Protein AF-A0A962LW90-F1 (afdb_monomer)

Solvent-accessible surface area (backbone atoms only — not comparable to full-atom values): 9604 Å² total; per-residue (Å²): 132,86,53,78,92,72,41,68,60,84,46,73,65,42,52,50,52,52,46,30,53,52,44,46,38,51,54,35,49,51,42,51,48,52,40,44,52,47,21,50,48,51,68,53,49,57,58,54,77,74,41,85,80,47,76,73,51,47,56,55,48,50,55,56,70,65,57,84,75,74,54,66,70,54,16,55,60,61,63,63,63,58,69,90,59,41,50,49,50,50,47,14,49,50,27,31,47,39,55,72,64,52,71,64,62,87,55,78,42,53,35,85,87,69,56,58,65,69,61,49,54,50,53,52,49,54,33,47,53,34,32,48,53,23,37,54,52,53,49,39,53,46,23,57,74,72,74,43,85,55,81,59,75,87,51,50,64,62,50,50,53,50,52,52,45,68,30,70,59,130

Structure (mmCIF, N/CA/C/O backbone):
data_AF-A0A962LW90-F1
#
_entry.id   AF-A0A962LW90-F1
#
loop_
_atom_site.group_PDB
_atom_site.id
_atom_site.type_symbol
_atom_site.label_atom_id
_atom_site.label_alt_id
_atom_site.label_comp_id
_atom_site.label_asym_id
_atom_site.label_entity_id
_atom_site.label_seq_id
_atom_site.pdbx_PDB_ins_code
_atom_site.Cartn_x
_atom_site.Cartn_y
_atom_site.Cartn_z
_atom_site.occupancy
_atom_site.B_iso_or_equiv
_atom_site.auth_seq_id
_atom_site.auth_comp_id
_atom_site.auth_asym_id
_atom_site.auth_atom_id
_atom_site.pdbx_PDB_model_num
ATOM 1 N N . MET A 1 1 ? 32.995 -4.424 -20.844 1.00 47.19 1 MET A N 1
ATOM 2 C CA . MET A 1 1 ? 32.405 -4.863 -19.567 1.00 47.19 1 MET A CA 1
ATOM 3 C C . MET A 1 1 ? 32.377 -3.629 -18.693 1.00 47.19 1 MET A C 1
ATOM 5 O O . MET A 1 1 ? 33.369 -3.332 -18.043 1.00 47.19 1 MET A O 1
ATOM 9 N N . THR A 1 2 ? 31.326 -2.828 -18.834 1.00 50.66 2 THR A N 1
ATOM 10 C CA . THR A 1 2 ? 31.117 -1.640 -18.006 1.00 50.66 2 THR A CA 1
ATOM 11 C C . THR A 1 2 ? 30.951 -2.144 -16.581 1.00 50.66 2 THR A C 1
ATOM 13 O O . THR A 1 2 ? 30.129 -3.019 -16.315 1.00 50.66 2 THR A O 1
ATOM 16 N N . ILE A 1 3 ? 31.849 -1.719 -15.703 1.00 59.66 3 ILE A N 1
ATOM 17 C CA . ILE A 1 3 ? 31.826 -2.105 -14.298 1.00 59.66 3 ILE A CA 1
ATOM 18 C C . ILE A 1 3 ? 30.552 -1.481 -13.718 1.00 59.66 3 ILE A C 1
ATOM 20 O O . ILE A 1 3 ? 30.291 -0.315 -13.987 1.00 59.66 3 ILE A O 1
ATOM 24 N N . PHE A 1 4 ? 29.781 -2.226 -12.920 1.00 64.50 4 PHE A N 1
ATOM 25 C CA . PHE A 1 4 ? 28.575 -1.748 -12.213 1.00 64.50 4 PHE A CA 1
ATOM 26 C C . PHE A 1 4 ? 28.735 -0.351 -11.564 1.00 64.50 4 PHE A C 1
ATOM 28 O O . PHE A 1 4 ? 27.784 0.405 -11.439 1.00 64.50 4 PHE A O 1
ATOM 35 N N . ILE A 1 5 ? 29.967 0.014 -11.202 1.00 71.31 5 ILE A N 1
ATOM 36 C CA . ILE A 1 5 ? 30.369 1.298 -10.614 1.00 71.31 5 ILE A CA 1
ATOM 37 C C . ILE A 1 5 ? 30.147 2.504 -11.553 1.00 71.31 5 ILE A C 1
ATOM 39 O O . ILE A 1 5 ? 30.012 3.623 -11.070 1.00 71.31 5 ILE A O 1
ATOM 43 N N . GLU A 1 6 ? 30.117 2.307 -12.870 1.00 76.81 6 GLU A N 1
ATOM 44 C CA . GLU A 1 6 ? 29.962 3.385 -13.861 1.00 76.81 6 GLU A CA 1
ATOM 45 C C . GLU A 1 6 ? 28.564 3.408 -14.505 1.00 76.81 6 GLU A C 1
ATOM 47 O O . GLU A 1 6 ? 28.226 4.359 -15.206 1.00 76.81 6 GLU A O 1
ATOM 52 N N . ASP A 1 7 ? 27.738 2.388 -14.252 1.00 78.00 7 ASP A N 1
ATOM 53 C CA . ASP A 1 7 ? 26.383 2.255 -14.800 1.00 78.00 7 ASP A CA 1
ATOM 54 C C . ASP A 1 7 ? 25.375 3.038 -13.944 1.00 78.00 7 ASP A C 1
ATOM 56 O O . ASP A 1 7 ? 24.590 2.468 -13.196 1.00 78.00 7 ASP A O 1
ATOM 60 N N . PHE A 1 8 ? 25.442 4.368 -14.022 1.00 82.56 8 PHE A N 1
ATOM 61 C CA . PHE A 1 8 ? 24.511 5.304 -13.372 1.00 82.56 8 PHE A CA 1
ATOM 62 C C . PHE A 1 8 ? 23.934 6.316 -14.370 1.00 82.56 8 PHE A C 1
ATOM 64 O O . PHE A 1 8 ? 23.577 7.439 -14.003 1.00 82.56 8 PHE A O 1
ATOM 71 N N . GLU A 1 9 ? 23.892 5.948 -15.651 1.00 85.81 9 GLU A N 1
ATOM 72 C CA . GLU A 1 9 ? 23.288 6.791 -16.673 1.00 85.81 9 GLU A CA 1
ATOM 73 C C . GLU A 1 9 ? 21.796 6.973 -16.385 1.00 85.81 9 GLU A C 1
ATOM 75 O O . GLU A 1 9 ? 21.068 6.016 -16.120 1.00 85.81 9 GLU A O 1
ATOM 80 N N . ARG A 1 10 ? 21.361 8.231 -16.424 1.00 89.56 10 ARG A N 1
ATOM 81 C CA . ARG A 1 10 ? 19.978 8.634 -16.207 1.00 89.56 10 ARG A CA 1
ATOM 82 C C . ARG A 1 10 ? 19.362 8.993 -17.553 1.00 89.56 10 ARG A C 1
ATOM 84 O O . ARG A 1 10 ? 19.813 9.934 -18.203 1.00 89.56 10 ARG A O 1
ATOM 91 N N . THR A 1 11 ? 18.330 8.257 -17.939 1.00 91.00 11 THR A N 1
ATOM 92 C CA . THR A 1 11 ? 17.532 8.469 -19.153 1.00 91.00 11 THR A CA 1
ATOM 93 C C . THR A 1 11 ? 16.110 8.902 -18.792 1.00 91.00 11 THR A C 1
ATOM 95 O O . THR A 1 11 ? 15.662 8.689 -17.662 1.00 91.00 11 THR A O 1
ATOM 98 N N . GLU A 1 12 ? 15.382 9.497 -19.741 1.00 91.88 12 GLU A N 1
ATOM 99 C CA . GLU A 1 12 ? 13.968 9.862 -19.540 1.00 91.88 12 GLU A CA 1
ATOM 100 C C . GLU A 1 12 ? 13.132 8.640 -19.138 1.00 91.88 12 GLU A C 1
ATOM 102 O O . GLU A 1 12 ? 12.374 8.698 -18.174 1.00 91.88 12 GLU A O 1
ATOM 107 N N . ASN A 1 13 ? 13.353 7.502 -19.797 1.00 90.88 13 ASN A N 1
ATOM 108 C CA . ASN A 1 13 ? 12.671 6.258 -19.464 1.00 90.88 13 ASN A CA 1
ATOM 109 C C . ASN A 1 13 ? 13.018 5.762 -18.050 1.00 90.88 13 ASN A C 1
ATOM 111 O O . ASN A 1 13 ? 12.129 5.391 -17.285 1.00 90.88 13 ASN A O 1
ATOM 115 N N . SER A 1 14 ? 14.293 5.826 -17.647 1.00 90.38 14 SER A N 1
ATOM 116 C CA . SER A 1 14 ? 14.679 5.458 -16.280 1.00 90.38 14 SER A CA 1
ATOM 117 C C . SER A 1 14 ? 13.996 6.326 -15.219 1.00 90.38 14 SER A C 1
ATOM 119 O O . SER A 1 14 ? 13.517 5.807 -14.210 1.00 90.38 14 SER A O 1
ATOM 121 N N . ASP A 1 15 ? 13.870 7.631 -15.470 1.00 92.12 15 ASP A N 1
ATOM 122 C CA . ASP A 1 15 ? 13.170 8.553 -14.576 1.00 92.12 15 ASP A CA 1
ATOM 123 C C . ASP A 1 15 ? 11.679 8.244 -14.479 1.00 92.12 15 ASP A C 1
ATOM 125 O O . ASP A 1 15 ? 11.096 8.330 -13.396 1.00 92.12 15 ASP A O 1
ATOM 129 N N . GLU A 1 16 ? 11.058 7.870 -15.595 1.00 92.56 16 GLU A N 1
ATOM 130 C CA . GLU A 1 16 ? 9.658 7.465 -15.637 1.00 92.56 16 GLU A CA 1
ATOM 131 C C . GLU A 1 16 ? 9.423 6.194 -14.815 1.00 92.56 16 GLU A C 1
ATOM 133 O O . GLU A 1 16 ? 8.541 6.184 -13.951 1.00 92.56 16 GLU A O 1
ATOM 138 N N . ILE A 1 17 ? 10.244 5.157 -15.011 1.00 93.25 17 ILE A N 1
ATOM 139 C CA . ILE A 1 17 ? 10.158 3.893 -14.267 1.00 93.25 17 ILE A CA 1
ATOM 140 C C . ILE A 1 17 ? 10.358 4.125 -12.768 1.00 93.25 17 ILE A C 1
ATOM 142 O O . ILE A 1 17 ? 9.516 3.721 -11.960 1.00 93.25 17 ILE A O 1
ATOM 146 N N . PHE A 1 18 ? 11.411 4.840 -12.367 1.00 92.75 18 PHE A N 1
ATOM 147 C CA . PHE A 1 18 ? 11.621 5.159 -10.953 1.00 92.75 18 PHE A CA 1
ATOM 148 C C . PHE A 1 18 ? 10.526 6.077 -10.393 1.00 92.75 18 PHE A C 1
ATOM 150 O O . PHE A 1 18 ? 10.155 5.954 -9.223 1.00 92.75 18 PHE A O 1
ATOM 157 N N . GLY A 1 19 ? 9.947 6.951 -11.220 1.00 94.94 19 GLY A N 1
ATOM 158 C CA . GLY A 1 19 ? 8.777 7.754 -10.877 1.00 94.94 19 GLY A CA 1
ATOM 159 C C . GLY A 1 19 ? 7.546 6.899 -10.569 1.00 94.94 19 GLY A C 1
ATOM 160 O O . GLY A 1 19 ? 6.875 7.139 -9.562 1.00 94.94 19 GLY A O 1
ATOM 161 N N . ILE A 1 20 ? 7.276 5.876 -11.383 1.00 96.38 20 ILE A N 1
ATOM 162 C CA . ILE A 1 20 ? 6.198 4.901 -11.163 1.00 96.38 20 ILE A CA 1
ATOM 163 C C . ILE A 1 20 ? 6.427 4.141 -9.852 1.00 96.38 20 ILE A C 1
ATOM 165 O O . ILE A 1 20 ? 5.522 4.092 -9.017 1.00 96.38 20 ILE A O 1
ATOM 169 N N . ILE A 1 21 ? 7.642 3.628 -9.619 1.00 95.81 21 ILE A N 1
ATOM 170 C CA . ILE A 1 21 ? 8.016 2.946 -8.364 1.00 95.81 21 ILE A CA 1
ATOM 171 C C . ILE A 1 21 ? 7.780 3.869 -7.164 1.00 95.81 21 ILE A C 1
ATOM 173 O O . ILE A 1 21 ? 7.148 3.476 -6.183 1.00 95.81 21 ILE A O 1
ATOM 177 N N . GLY A 1 22 ? 8.237 5.120 -7.251 1.00 96.62 22 GLY A N 1
ATOM 178 C CA . GLY A 1 22 ? 8.061 6.115 -6.196 1.00 96.62 22 GLY A CA 1
ATOM 179 C C . GLY A 1 22 ? 6.589 6.391 -5.887 1.00 96.62 22 GLY A C 1
ATOM 180 O O . GLY A 1 22 ? 6.191 6.399 -4.720 1.00 96.62 22 GLY A O 1
ATOM 181 N N . ARG A 1 23 ? 5.749 6.567 -6.914 1.00 97.69 23 ARG A N 1
ATOM 182 C CA . ARG A 1 23 ? 4.303 6.774 -6.735 1.00 97.69 23 ARG A CA 1
ATOM 183 C C . ARG A 1 23 ? 3.609 5.530 -6.174 1.00 97.69 23 ARG A C 1
ATOM 185 O O . ARG A 1 23 ? 2.790 5.667 -5.266 1.00 97.69 23 ARG A O 1
ATOM 192 N N . ALA A 1 24 ? 3.971 4.331 -6.629 1.00 98.00 24 ALA A N 1
ATOM 193 C CA . ALA A 1 24 ? 3.473 3.078 -6.059 1.00 98.00 24 ALA A CA 1
ATOM 194 C C . ALA A 1 24 ? 3.839 2.959 -4.569 1.00 98.00 24 ALA A C 1
ATOM 196 O O . ALA A 1 24 ? 2.985 2.631 -3.739 1.00 98.00 24 ALA A O 1
ATOM 197 N N . LEU A 1 25 ? 5.074 3.317 -4.201 1.00 97.81 25 LEU A N 1
ATOM 198 C CA . LEU A 1 25 ? 5.544 3.314 -2.816 1.00 97.81 25 LEU A CA 1
ATOM 199 C C . LEU A 1 25 ? 4.763 4.295 -1.927 1.00 97.81 25 LEU A C 1
ATOM 201 O O . LEU A 1 25 ? 4.498 3.993 -0.760 1.00 97.81 25 LEU A O 1
ATOM 205 N N . VAL A 1 26 ? 4.342 5.445 -2.464 1.00 97.44 26 VAL A N 1
ATOM 206 C CA . VAL A 1 26 ? 3.466 6.391 -1.749 1.00 97.44 26 VAL A CA 1
ATOM 207 C C . VAL A 1 26 ? 2.125 5.741 -1.400 1.00 97.44 26 VAL A C 1
ATOM 209 O O . VAL A 1 26 ? 1.695 5.827 -0.248 1.00 97.44 26 VAL A O 1
ATOM 212 N N . ILE A 1 27 ? 1.487 5.051 -2.351 1.00 97.75 27 ILE A N 1
ATOM 213 C CA . ILE A 1 27 ? 0.218 4.339 -2.119 1.00 97.75 27 ILE A CA 1
ATOM 214 C C . ILE A 1 27 ? 0.401 3.220 -1.085 1.00 97.75 27 ILE A C 1
ATOM 216 O O . ILE A 1 27 ? -0.337 3.146 -0.101 1.00 97.75 27 ILE A O 1
ATOM 220 N N . ALA A 1 28 ? 1.446 2.409 -1.246 1.00 97.75 28 ALA A N 1
ATOM 221 C CA . ALA A 1 28 ? 1.820 1.348 -0.313 1.00 97.75 28 ALA A CA 1
ATOM 222 C C . ALA A 1 28 ? 2.026 1.868 1.126 1.00 97.75 28 ALA A C 1
ATOM 224 O O . ALA A 1 28 ? 1.559 1.264 2.097 1.00 97.75 28 ALA A O 1
ATOM 225 N N . THR A 1 29 ? 2.688 3.017 1.271 1.00 96.06 29 THR A N 1
ATOM 226 C CA . THR A 1 29 ? 2.947 3.653 2.571 1.00 96.06 29 THR A CA 1
ATOM 227 C C . THR A 1 29 ? 1.678 4.239 3.186 1.00 96.06 29 THR A C 1
ATOM 229 O O . THR A 1 29 ? 1.474 4.137 4.398 1.00 96.06 29 THR A O 1
ATOM 232 N N . ARG A 1 30 ? 0.794 4.824 2.369 1.00 95.69 30 ARG A N 1
ATOM 233 C CA . ARG A 1 30 ? -0.497 5.353 2.828 1.00 95.69 30 ARG A CA 1
ATOM 234 C C . ARG A 1 30 ? -1.376 4.237 3.397 1.00 95.69 30 ARG A C 1
ATOM 236 O O . ARG A 1 30 ? -1.873 4.378 4.516 1.00 95.69 30 ARG A O 1
ATOM 243 N N . PHE A 1 31 ? -1.473 3.107 2.697 1.00 97.31 31 PHE A N 1
ATOM 244 C CA . PHE A 1 31 ? -2.140 1.901 3.192 1.00 97.31 31 PHE A CA 1
ATOM 245 C C . PHE A 1 31 ? -1.571 1.420 4.539 1.00 97.31 31 PHE A C 1
ATOM 247 O O . PHE A 1 31 ? -2.323 1.208 5.496 1.00 97.31 31 PHE A O 1
ATOM 254 N N . ASP A 1 32 ? -0.241 1.291 4.638 1.00 95.88 32 ASP A N 1
ATOM 255 C CA . ASP A 1 32 ? 0.444 0.862 5.865 1.00 95.88 32 ASP A CA 1
ATOM 256 C C . ASP A 1 32 ? 0.142 1.803 7.044 1.00 95.88 32 ASP A C 1
ATOM 258 O O . ASP A 1 32 ? -0.150 1.348 8.154 1.00 95.88 32 ASP A O 1
ATOM 262 N N . SER A 1 33 ? 0.150 3.115 6.793 1.00 94.31 33 SER A N 1
ATOM 263 C CA . SER A 1 33 ? -0.176 4.130 7.795 1.00 94.31 33 SER A CA 1
ATOM 264 C C . SER A 1 33 ? -1.615 4.004 8.289 1.00 94.31 33 SER A C 1
ATOM 266 O O . SER A 1 33 ? -1.831 3.986 9.497 1.00 94.31 33 SER A O 1
ATOM 268 N N . MET A 1 34 ? -2.596 3.873 7.390 1.00 95.25 34 MET A N 1
ATOM 269 C CA . MET A 1 34 ? -4.009 3.744 7.773 1.00 95.25 34 MET A CA 1
ATOM 270 C C . MET A 1 34 ? -4.257 2.506 8.642 1.00 95.25 34 MET A C 1
ATOM 272 O O . MET A 1 34 ? -4.934 2.598 9.668 1.00 95.25 34 MET A O 1
ATOM 276 N N . CYS A 1 35 ? -3.652 1.366 8.291 1.00 95.06 35 CYS A N 1
ATOM 277 C CA . CYS A 1 35 ? -3.764 0.141 9.084 1.00 95.06 35 CYS A CA 1
ATOM 278 C C . CYS A 1 35 ? -3.186 0.312 10.495 1.00 95.06 35 CYS A C 1
ATOM 280 O O . CYS A 1 35 ? -3.793 -0.123 11.475 1.00 95.06 35 CYS A O 1
ATOM 282 N N . LYS A 1 36 ? -2.019 0.957 10.613 1.00 92.81 36 LYS A N 1
ATOM 283 C CA . LYS A 1 36 ? -1.386 1.241 11.909 1.00 92.81 36 LYS A CA 1
ATOM 284 C C . LYS A 1 36 ? -2.228 2.195 12.748 1.00 92.81 36 LYS A C 1
ATOM 286 O O . LYS A 1 36 ? -2.449 1.916 13.923 1.00 92.81 36 LYS A O 1
ATOM 291 N N . THR A 1 37 ? -2.733 3.272 12.148 1.00 90.75 37 THR A N 1
ATOM 292 C CA . THR A 1 37 ? -3.586 4.249 12.831 1.00 90.75 37 THR A CA 1
ATOM 293 C C . THR A 1 37 ? -4.853 3.597 13.372 1.00 90.75 37 THR A C 1
ATOM 295 O O . THR A 1 37 ? -5.144 3.752 14.556 1.00 90.75 37 THR A O 1
ATOM 298 N N . LEU A 1 38 ? -5.575 2.818 12.558 1.00 91.94 38 LEU A N 1
ATOM 299 C CA . LEU A 1 38 ? -6.786 2.145 13.029 1.00 91.94 38 LEU A CA 1
ATOM 300 C C . LEU A 1 38 ? -6.472 1.107 14.112 1.00 91.94 38 LEU A C 1
ATOM 302 O O . LEU A 1 38 ? -7.150 1.072 15.134 1.00 91.94 38 LEU A O 1
ATOM 306 N N . SER A 1 39 ? -5.420 0.300 13.933 1.00 91.12 39 SER A N 1
ATOM 307 C CA . SER A 1 39 ? -4.993 -0.664 14.955 1.00 91.12 39 SER A CA 1
ATOM 308 C C . SER A 1 39 ? -4.706 0.015 16.293 1.00 91.12 39 SER A C 1
ATOM 310 O O . SER A 1 39 ? -5.136 -0.485 17.328 1.00 91.12 39 SER A O 1
ATOM 312 N N . GLN A 1 40 ? -3.973 1.130 16.287 1.00 87.12 40 GLN A N 1
ATOM 313 C CA . GLN A 1 40 ? -3.678 1.891 17.502 1.00 87.12 40 GLN A CA 1
ATOM 314 C C . GLN A 1 40 ? -4.959 2.452 18.121 1.00 87.12 40 GLN A C 1
ATOM 316 O O . GLN A 1 40 ? -5.153 2.371 19.331 1.00 87.12 40 GLN A O 1
ATOM 321 N N . ALA A 1 41 ? -5.865 2.978 17.297 1.00 85.69 41 ALA A N 1
ATOM 322 C CA . ALA A 1 41 ? -7.132 3.513 17.767 1.00 85.69 41 ALA A CA 1
ATOM 323 C C . ALA A 1 41 ? -8.000 2.429 18.433 1.00 85.69 41 ALA A C 1
ATOM 325 O O . ALA A 1 41 ? -8.539 2.662 19.514 1.00 85.69 41 ALA A O 1
ATOM 326 N N . VAL A 1 42 ? -8.079 1.228 17.849 1.00 85.12 42 VAL A N 1
ATOM 327 C CA . VAL A 1 42 ? -8.777 0.068 18.433 1.00 85.12 42 VAL A CA 1
ATOM 328 C C . VAL A 1 42 ? -8.157 -0.331 19.775 1.00 85.12 42 VAL A C 1
ATOM 330 O O . VAL A 1 42 ? -8.883 -0.500 20.758 1.00 85.12 42 VAL A O 1
ATOM 333 N N . GLU A 1 43 ? -6.825 -0.417 19.850 1.00 80.69 43 GLU A N 1
ATOM 334 C CA . GLU A 1 43 ? -6.104 -0.744 21.088 1.00 80.69 43 GLU A CA 1
ATOM 335 C C . GLU A 1 43 ? -6.331 0.287 22.208 1.00 80.69 43 GLU A C 1
ATOM 337 O O . GLU A 1 43 ? -6.351 -0.084 23.383 1.00 80.69 43 GLU A O 1
ATOM 342 N N . LEU A 1 44 ? -6.519 1.567 21.866 1.00 76.81 44 LEU A N 1
ATOM 343 C CA . LEU A 1 44 ? -6.720 2.658 22.826 1.00 76.81 44 LEU A CA 1
ATOM 344 C C . LEU A 1 44 ? -8.191 2.856 23.226 1.00 76.81 44 LEU A C 1
ATOM 346 O O . LEU A 1 44 ? -8.485 3.099 24.398 1.00 76.81 44 LEU A O 1
ATOM 350 N N . LYS A 1 45 ? -9.136 2.756 22.283 1.00 70.06 45 LYS A N 1
ATOM 351 C CA . LYS A 1 45 ? -10.560 3.063 22.519 1.00 70.06 45 LYS A CA 1
ATOM 352 C C . LYS A 1 45 ? -11.275 1.949 23.284 1.00 70.06 45 LYS A C 1
ATOM 354 O O . LYS A 1 45 ? -12.109 2.247 24.136 1.00 70.06 45 LYS A O 1
ATOM 359 N N . MET A 1 46 ? -10.915 0.683 23.054 1.00 62.25 46 MET A N 1
ATOM 360 C CA . MET A 1 46 ? -11.563 -0.456 23.720 1.00 62.25 46 MET A CA 1
ATOM 361 C C . MET A 1 46 ? -11.358 -0.469 25.249 1.00 62.25 46 MET A C 1
ATOM 363 O O . MET A 1 46 ? -12.344 -0.605 25.970 1.00 62.25 46 MET A O 1
ATOM 367 N N . PRO A 1 47 ? -10.141 -0.266 25.795 1.00 60.34 47 PRO A N 1
ATOM 368 C CA . PRO A 1 47 ? -9.945 -0.191 27.246 1.00 60.34 47 PRO A CA 1
ATOM 369 C C .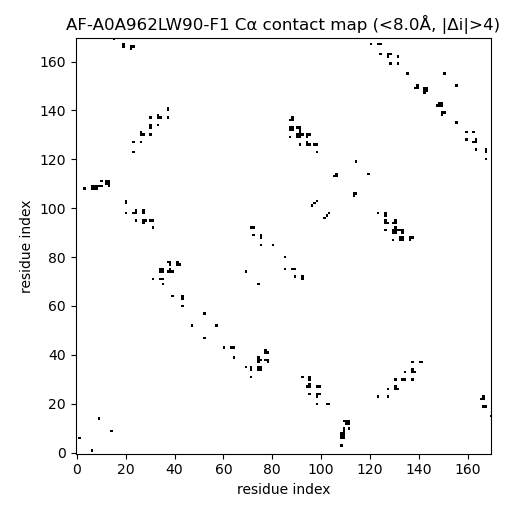 PRO A 1 47 ? -10.579 1.055 27.879 1.00 60.34 47 PRO A C 1
ATOM 371 O O . PRO A 1 47 ? -11.125 0.971 28.976 1.00 60.34 47 PRO A O 1
ATOM 374 N N . THR A 1 48 ? -10.535 2.187 27.170 1.00 58.16 48 THR A N 1
ATOM 375 C CA . THR A 1 48 ? -10.990 3.499 27.657 1.00 58.16 48 THR A CA 1
ATOM 376 C C . THR A 1 48 ? -12.514 3.599 27.770 1.00 58.16 48 THR A C 1
ATOM 378 O O . THR A 1 48 ? -13.027 4.215 28.698 1.00 58.16 48 THR A O 1
ATOM 381 N N . LEU A 1 49 ? -13.261 2.960 26.861 1.00 57.38 49 LEU A N 1
ATOM 382 C CA . LEU A 1 49 ? -14.726 2.882 26.949 1.00 57.38 49 LEU A CA 1
ATOM 383 C C . LEU A 1 49 ? -15.212 1.952 28.073 1.00 57.38 49 LEU A C 1
ATOM 385 O O . LEU A 1 49 ? -16.322 2.120 28.570 1.00 57.38 49 LEU A O 1
ATOM 389 N N . LEU A 1 50 ? -14.401 0.963 28.465 1.00 55.50 50 LEU A N 1
ATOM 390 C CA . LEU A 1 50 ? -14.792 -0.083 29.418 1.00 55.50 50 LEU A CA 1
ATOM 391 C C . LEU A 1 50 ? -14.432 0.233 30.875 1.00 55.50 50 LEU A C 1
ATOM 393 O O . LEU A 1 50 ? -14.991 -0.381 31.785 1.00 55.50 50 LEU A O 1
ATOM 397 N N . ARG A 1 51 ? -13.499 1.155 31.124 1.00 55.50 51 ARG A N 1
ATOM 398 C CA . ARG A 1 51 ? -13.061 1.541 32.471 1.00 55.50 51 ARG A CA 1
ATOM 399 C C . ARG A 1 51 ? -12.872 3.052 32.502 1.00 55.50 51 ARG A C 1
ATOM 401 O O . ARG A 1 51 ? -12.064 3.572 31.744 1.00 55.50 51 ARG A O 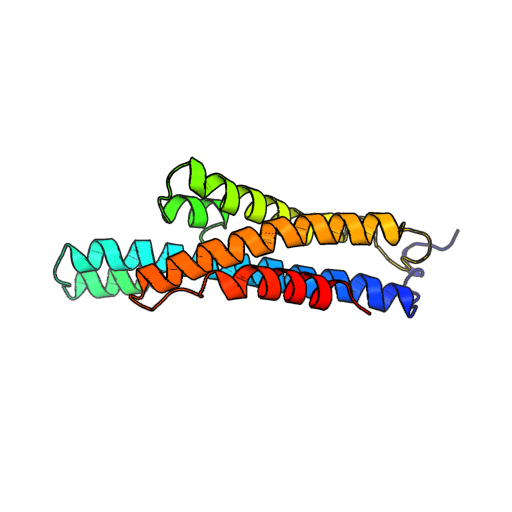1
ATOM 408 N N . GLY A 1 52 ? -13.623 3.754 33.354 1.00 56.62 52 GLY A N 1
ATOM 409 C CA . GLY A 1 52 ? -13.379 5.177 33.603 1.00 56.62 52 GLY A CA 1
ATOM 410 C C . GLY A 1 52 ? -11.896 5.412 33.911 1.00 56.62 52 GLY A C 1
ATOM 411 O O . GLY A 1 52 ? -11.295 4.623 34.636 1.00 56.62 52 GLY A O 1
ATOM 412 N N . ILE A 1 53 ? -11.308 6.441 33.305 1.00 63.19 53 ILE A N 1
ATOM 413 C CA . ILE A 1 53 ? -9.856 6.658 33.304 1.00 63.19 53 ILE A CA 1
ATOM 414 C C . ILE A 1 53 ? -9.426 7.209 34.670 1.00 63.19 53 ILE A C 1
ATOM 416 O O . ILE A 1 53 ? -9.849 8.302 35.045 1.00 63.19 53 ILE A O 1
ATOM 420 N N . SER A 1 54 ? -8.592 6.474 35.409 1.00 66.75 54 SER A N 1
ATOM 421 C CA . SER A 1 54 ? -7.815 7.027 36.529 1.00 66.75 54 SER A CA 1
ATOM 422 C C . SER A 1 54 ? -6.526 7.699 36.032 1.00 66.75 54 SER A C 1
ATOM 424 O O . SER A 1 54 ? -6.075 7.419 34.923 1.00 66.75 54 SER A O 1
ATOM 426 N N . ASP A 1 55 ? -5.872 8.527 36.853 1.00 62.56 55 ASP A N 1
ATOM 427 C CA . ASP A 1 55 ? -4.591 9.158 36.479 1.00 62.56 55 ASP A CA 1
ATOM 428 C C . ASP A 1 55 ? -3.506 8.119 36.117 1.00 62.56 55 ASP A C 1
ATOM 430 O O . ASP A 1 55 ? -2.760 8.299 35.159 1.00 62.56 55 ASP A O 1
ATOM 434 N N . SER A 1 56 ? -3.468 6.966 36.799 1.00 69.81 56 SER A N 1
ATOM 435 C CA . SER A 1 56 ? -2.564 5.861 36.433 1.00 69.81 56 SER A CA 1
ATOM 436 C C . SER A 1 56 ? -2.939 5.168 35.117 1.00 69.81 56 SER A C 1
ATOM 438 O O . SER A 1 56 ? -2.067 4.650 34.418 1.00 69.81 56 SER A O 1
ATOM 440 N N . ASP A 1 57 ? -4.227 5.160 34.757 1.00 69.94 57 ASP A N 1
ATOM 441 C CA . ASP A 1 57 ? -4.668 4.663 33.450 1.00 69.94 57 ASP A CA 1
ATOM 442 C C . ASP A 1 57 ? -4.276 5.643 32.336 1.00 69.94 57 ASP A C 1
ATOM 444 O O . ASP A 1 57 ? -3.958 5.207 31.230 1.00 69.94 57 ASP A O 1
ATOM 448 N N . PHE A 1 58 ? -4.234 6.948 32.626 1.00 72.69 58 PHE A N 1
ATOM 449 C CA . PHE A 1 58 ? -3.811 7.979 31.680 1.00 72.69 58 PHE A CA 1
ATOM 450 C C . PHE A 1 58 ? -2.338 7.831 31.276 1.00 72.69 58 PHE A C 1
ATOM 452 O O . PHE A 1 58 ? -2.051 7.751 30.081 1.00 72.69 58 PHE A O 1
ATOM 459 N N . ASP A 1 59 ? -1.412 7.704 32.231 1.00 78.00 59 ASP A N 1
ATOM 460 C CA . ASP A 1 59 ? 0.016 7.516 31.922 1.00 78.00 59 ASP A CA 1
ATOM 461 C C . ASP A 1 59 ? 0.253 6.234 31.104 1.00 78.00 59 ASP A C 1
ATOM 463 O O . ASP A 1 59 ? 0.983 6.238 30.109 1.00 78.00 59 ASP A O 1
ATOM 467 N N . SER A 1 60 ? -0.447 5.144 31.444 1.00 75.12 60 SER A N 1
ATOM 468 C CA . SER A 1 60 ? -0.396 3.898 30.669 1.00 75.12 60 SER A CA 1
ATOM 469 C C . SER A 1 60 ? -0.944 4.060 29.245 1.00 75.12 60 SER A C 1
ATOM 471 O O . SER A 1 60 ? -0.418 3.459 28.301 1.00 75.12 60 SER A O 1
ATOM 473 N N . LEU A 1 61 ? -1.997 4.862 29.060 1.00 72.88 61 LEU A N 1
ATOM 474 C CA . LEU A 1 61 ? -2.546 5.184 27.741 1.00 72.88 61 LEU A CA 1
ATOM 475 C C . LEU A 1 61 ? -1.564 6.019 26.914 1.00 72.88 61 LEU A C 1
ATOM 477 O O . LEU A 1 61 ? -1.372 5.717 25.735 1.00 72.88 61 LEU A O 1
ATOM 481 N N . VAL A 1 62 ? -0.903 7.008 27.520 1.00 75.56 62 VAL A N 1
ATOM 482 C CA . VAL A 1 62 ? 0.131 7.822 26.863 1.00 75.56 62 VAL A CA 1
ATOM 483 C C . VAL A 1 62 ? 1.306 6.947 26.423 1.00 75.56 62 VAL A C 1
ATOM 485 O O . VAL A 1 62 ? 1.715 7.013 25.264 1.00 75.56 62 VAL A O 1
ATOM 488 N N . GLU A 1 63 ? 1.806 6.057 27.284 1.00 77.56 63 GLU A N 1
ATOM 489 C CA . GLU A 1 63 ? 2.880 5.123 26.918 1.00 77.56 63 GLU A CA 1
ATOM 490 C C . GLU A 1 63 ? 2.490 4.191 25.762 1.00 77.56 63 GLU A C 1
ATOM 492 O O . GLU A 1 63 ? 3.295 3.942 24.860 1.00 77.56 63 GLU A O 1
ATOM 497 N N . LYS A 1 64 ? 1.250 3.684 25.753 1.00 73.50 64 LYS A N 1
ATOM 498 C CA . LYS A 1 64 ? 0.737 2.849 24.655 1.00 73.50 64 LYS A CA 1
ATOM 499 C C . LYS A 1 64 ? 0.599 3.637 23.357 1.00 73.50 64 LYS A C 1
ATOM 501 O O . LYS A 1 64 ? 1.014 3.134 22.317 1.00 73.50 64 LYS A O 1
ATOM 506 N N . ALA A 1 65 ? 0.086 4.864 23.416 1.00 69.50 65 ALA A N 1
ATOM 507 C CA . ALA A 1 65 ? -0.046 5.742 22.255 1.00 69.50 65 ALA A CA 1
ATOM 508 C C . ALA A 1 65 ? 1.320 6.119 21.653 1.00 69.50 65 ALA A C 1
ATOM 510 O O . ALA A 1 65 ? 1.460 6.230 20.436 1.00 69.50 65 ALA A O 1
ATOM 511 N N . LEU A 1 66 ? 2.351 6.263 22.492 1.00 70.44 66 LEU A N 1
ATOM 512 C CA . LEU A 1 66 ? 3.725 6.539 22.062 1.00 70.44 66 LEU A CA 1
ATOM 513 C C . LEU A 1 66 ? 4.466 5.294 21.544 1.00 70.44 66 LEU A C 1
ATOM 515 O O . LEU A 1 66 ? 5.525 5.421 20.919 1.00 70.44 66 LEU A O 1
ATOM 519 N N . LYS A 1 67 ? 3.936 4.082 21.769 1.00 70.19 67 LYS A N 1
ATOM 520 C CA . LYS A 1 67 ? 4.576 2.832 21.347 1.00 70.19 67 LYS A CA 1
ATOM 521 C C . LYS A 1 67 ? 4.470 2.672 19.827 1.00 70.19 67 LYS A C 1
ATOM 523 O O . LYS A 1 67 ? 3.446 2.297 19.264 1.00 70.19 67 LYS A O 1
ATOM 528 N N . LYS A 1 68 ? 5.573 2.982 19.147 1.00 59.31 68 LYS A N 1
ATOM 529 C CA . LYS A 1 68 ? 5.582 3.369 17.728 1.00 59.31 68 LYS A CA 1
ATOM 530 C C . LYS A 1 68 ? 5.688 2.237 16.693 1.00 59.31 68 LYS A C 1
ATOM 532 O O . LYS A 1 68 ? 5.963 2.526 15.533 1.00 59.31 68 LYS A O 1
ATOM 537 N N . SER A 1 69 ? 5.528 0.962 17.043 1.00 58.03 69 SER A N 1
ATOM 538 C CA . SER A 1 69 ? 5.886 -0.104 16.089 1.00 58.03 69 SER A CA 1
ATOM 539 C C . SER A 1 69 ? 5.111 -1.408 16.253 1.00 58.03 69 SER A C 1
ATOM 541 O O . SER A 1 69 ? 5.609 -2.410 16.766 1.00 58.03 69 SER A O 1
ATOM 543 N N . SER A 1 70 ? 3.893 -1.439 15.718 1.00 70.06 70 SER A N 1
ATOM 544 C CA . SER A 1 70 ? 3.305 -2.685 15.227 1.00 70.06 70 SER A CA 1
ATOM 545 C C . SER A 1 70 ? 3.766 -2.930 13.787 1.00 70.06 70 SER A C 1
ATOM 547 O O . SER A 1 70 ? 3.844 -2.015 12.962 1.00 70.06 70 SER A O 1
ATOM 549 N N . THR A 1 71 ? 4.086 -4.184 13.463 1.00 88.25 71 THR A N 1
ATOM 550 C CA . THR A 1 71 ? 4.220 -4.597 12.061 1.00 88.25 71 THR A CA 1
ATOM 551 C C . THR A 1 71 ? 2.862 -4.452 11.366 1.00 88.25 71 THR A C 1
ATOM 553 O O . THR A 1 71 ? 1.821 -4.442 12.028 1.00 88.25 71 THR A O 1
ATOM 556 N N . LEU A 1 72 ? 2.840 -4.348 10.034 1.00 88.62 72 LEU A N 1
ATOM 557 C CA . LEU A 1 72 ? 1.573 -4.270 9.296 1.00 88.62 72 LEU A CA 1
ATOM 558 C C . LEU A 1 72 ? 0.696 -5.499 9.538 1.00 88.62 72 LEU A C 1
ATOM 560 O O . LEU A 1 72 ? -0.487 -5.361 9.813 1.00 88.62 72 LEU A O 1
ATOM 564 N N . ASP A 1 73 ? 1.297 -6.690 9.525 1.00 92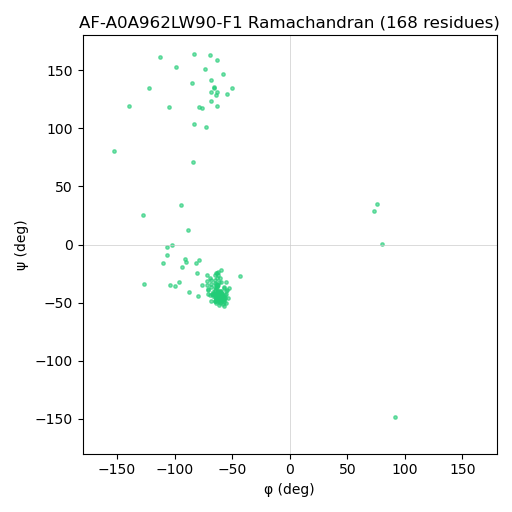.12 73 ASP A N 1
ATOM 565 C CA . ASP A 1 73 ? 0.603 -7.942 9.843 1.00 92.12 73 ASP A CA 1
ATOM 566 C C . ASP A 1 73 ? -0.039 -7.905 11.238 1.00 92.12 73 ASP A C 1
ATOM 568 O O . ASP A 1 73 ? -1.220 -8.211 11.388 1.00 92.12 73 ASP A O 1
ATOM 572 N N . LYS A 1 74 ? 0.708 -7.448 12.253 1.00 90.12 74 LYS A N 1
ATOM 573 C CA . LYS A 1 74 ? 0.170 -7.287 13.606 1.00 90.12 74 LYS A CA 1
ATOM 574 C C . LYS A 1 74 ? -0.957 -6.254 13.640 1.00 90.12 74 LYS A C 1
ATOM 576 O O . LYS A 1 74 ? -1.971 -6.495 14.281 1.00 90.12 74 LYS A O 1
ATOM 581 N N . SER A 1 75 ? -0.799 -5.141 12.927 1.00 90.31 75 SER A N 1
ATOM 582 C CA . SER A 1 75 ? -1.813 -4.082 12.858 1.00 90.31 75 SER A CA 1
ATOM 583 C C . SER A 1 75 ? -3.112 -4.601 12.246 1.00 90.31 75 SER A C 1
ATOM 585 O O . SER A 1 75 ? -4.172 -4.409 12.823 1.00 90.31 75 SER A O 1
ATOM 587 N N . ILE A 1 76 ? -3.031 -5.337 11.134 1.00 90.50 76 ILE A N 1
ATOM 588 C CA . ILE A 1 76 ? -4.199 -5.942 10.480 1.00 90.50 76 ILE A CA 1
ATOM 589 C C . ILE A 1 76 ? -4.900 -6.930 11.418 1.00 90.50 76 ILE A C 1
ATOM 591 O O . ILE A 1 76 ? -6.119 -6.875 11.567 1.00 90.50 76 ILE A O 1
ATOM 595 N N . LYS A 1 77 ? -4.141 -7.797 12.100 1.00 91.25 77 LYS A N 1
ATOM 596 C CA . LYS A 1 77 ? -4.696 -8.759 13.068 1.00 91.25 77 LYS A CA 1
ATOM 597 C C . LYS A 1 77 ? -5.386 -8.071 14.246 1.00 91.25 77 LYS A C 1
ATOM 599 O O . LYS A 1 77 ? -6.458 -8.501 14.659 1.00 91.25 77 LYS A O 1
ATOM 604 N N . ASN A 1 78 ? -4.797 -6.994 14.759 1.00 89.06 78 ASN A N 1
ATOM 605 C CA . ASN A 1 78 ? -5.327 -6.232 15.888 1.00 89.06 78 ASN A CA 1
ATOM 606 C C . ASN A 1 78 ? -6.673 -5.549 15.593 1.00 89.06 78 ASN A C 1
ATOM 608 O O . ASN A 1 78 ? -7.434 -5.316 16.528 1.00 89.06 78 ASN A O 1
ATOM 612 N N . ILE A 1 79 ? -6.983 -5.236 14.327 1.00 89.69 79 ILE A N 1
ATOM 613 C CA . ILE A 1 79 ? -8.290 -4.666 13.948 1.00 89.69 79 ILE A CA 1
ATOM 614 C C . ILE A 1 79 ? -9.426 -5.663 14.248 1.00 89.69 79 ILE A C 1
ATOM 616 O O . ILE A 1 79 ? -10.539 -5.241 14.549 1.00 89.69 79 ILE A O 1
ATOM 620 N N . GLY A 1 80 ? -9.153 -6.975 14.216 1.00 87.69 80 GLY A N 1
ATOM 621 C CA . GLY A 1 80 ? -10.122 -8.004 14.610 1.00 87.69 80 GLY A CA 1
ATOM 622 C C . GLY A 1 80 ? -11.226 -8.264 13.580 1.00 87.69 80 GLY A C 1
ATOM 623 O O . GLY A 1 80 ? -12.367 -8.525 13.955 1.00 87.69 80 GLY A O 1
ATOM 624 N N . LEU A 1 81 ? -10.908 -8.173 12.284 1.00 90.00 81 LEU A N 1
ATOM 625 C CA . LEU A 1 81 ? -11.867 -8.431 11.204 1.00 90.00 81 LEU A CA 1
ATOM 626 C C . LEU A 1 81 ? -12.167 -9.931 11.039 1.00 90.00 81 LEU A C 1
ATOM 628 O O . LEU A 1 81 ? -11.277 -10.754 11.261 1.00 90.00 81 LEU A O 1
ATOM 632 N N . PRO A 1 82 ? -13.372 -10.300 10.564 1.00 91.19 82 PRO A N 1
ATOM 633 C CA . PRO A 1 82 ? -13.652 -11.661 10.113 1.00 91.19 82 PRO A CA 1
ATOM 634 C C . PRO A 1 82 ? -12.702 -12.095 8.989 1.00 91.19 82 PRO A C 1
ATOM 636 O O . PRO A 1 82 ? -12.364 -11.282 8.125 1.00 91.19 82 PRO A O 1
ATOM 639 N N . ASP A 1 83 ? -12.345 -13.382 8.939 1.00 88.56 83 ASP A N 1
ATOM 640 C CA . ASP A 1 83 ? -11.392 -13.933 7.958 1.00 88.56 83 ASP A CA 1
ATOM 641 C C . ASP A 1 83 ? -11.757 -13.596 6.502 1.00 88.56 83 ASP A C 1
ATOM 643 O O . ASP A 1 83 ? -10.890 -13.264 5.693 1.00 88.56 83 ASP A O 1
ATOM 647 N N . SER A 1 84 ? -13.056 -13.600 6.182 1.00 87.50 84 SER A N 1
ATOM 648 C CA . SER A 1 84 ? -13.574 -13.273 4.847 1.00 87.50 84 SER A CA 1
ATOM 649 C C . SER A 1 84 ? -13.282 -11.838 4.405 1.00 87.50 84 SER A C 1
ATOM 651 O O . SER A 1 84 ? -13.262 -11.560 3.212 1.00 87.50 84 SER A O 1
ATOM 653 N N . VAL A 1 85 ? -13.085 -10.920 5.352 1.00 88.88 85 VAL A N 1
ATOM 654 C CA . VAL A 1 85 ? -12.756 -9.510 5.097 1.00 88.88 85 VAL A CA 1
ATOM 655 C C . VAL A 1 85 ? -11.253 -9.279 5.263 1.00 88.88 85 VAL A C 1
ATOM 657 O O . VAL A 1 85 ? -10.651 -8.522 4.503 1.00 88.88 85 VAL A O 1
ATOM 660 N N . ALA A 1 86 ? -10.622 -9.976 6.213 1.00 90.94 86 ALA A N 1
ATOM 661 C CA . ALA A 1 86 ? -9.189 -9.890 6.477 1.00 90.94 86 ALA A CA 1
ATOM 662 C C . ALA A 1 86 ? -8.330 -10.306 5.271 1.00 90.94 86 ALA A C 1
ATOM 664 O O . ALA A 1 86 ? -7.231 -9.775 5.109 1.00 90.94 86 ALA A O 1
ATOM 665 N N . VAL A 1 87 ? -8.833 -11.199 4.406 1.00 94.75 87 VAL A N 1
ATOM 666 C CA . VAL A 1 87 ? -8.146 -11.601 3.166 1.00 94.75 87 VAL A CA 1
ATOM 667 C C . VAL A 1 87 ? -7.800 -10.400 2.278 1.00 94.75 87 VAL A C 1
ATOM 669 O O . VAL A 1 87 ? -6.670 -10.306 1.814 1.00 94.75 87 VAL A O 1
ATOM 672 N N . ILE A 1 88 ? -8.697 -9.410 2.166 1.00 96.00 88 ILE A N 1
ATOM 673 C CA . ILE A 1 88 ? -8.482 -8.202 1.351 1.00 96.00 88 ILE A CA 1
ATOM 674 C C . ILE A 1 88 ? -7.296 -7.392 1.891 1.00 96.00 88 ILE A C 1
ATOM 676 O O . ILE A 1 88 ? -6.413 -6.987 1.140 1.00 96.00 88 ILE A O 1
ATOM 680 N N . LEU A 1 89 ? -7.235 -7.185 3.213 1.00 96.12 89 LEU A N 1
ATOM 681 C CA . LEU A 1 89 ? -6.103 -6.490 3.836 1.00 96.12 89 LEU A CA 1
ATOM 682 C C . LEU A 1 89 ? -4.814 -7.315 3.762 1.00 96.12 89 LEU A C 1
ATOM 684 O O . LEU A 1 89 ? -3.720 -6.754 3.709 1.00 96.12 89 LEU A O 1
ATOM 688 N N . HIS A 1 90 ? -4.922 -8.643 3.769 1.00 96.06 90 HIS A N 1
ATOM 689 C CA . HIS A 1 90 ? -3.772 -9.525 3.666 1.00 96.06 90 HIS A CA 1
ATOM 690 C C . HIS A 1 90 ? -3.154 -9.519 2.263 1.00 96.06 90 HIS A C 1
ATOM 692 O O . HIS A 1 90 ? -1.927 -9.527 2.153 1.00 96.06 90 HIS A O 1
ATOM 698 N N . ASP A 1 91 ? -3.970 -9.470 1.215 1.00 97.19 91 ASP A N 1
ATOM 699 C CA . ASP A 1 91 ? -3.489 -9.360 -0.162 1.00 97.19 91 ASP A CA 1
ATOM 700 C C . ASP A 1 91 ? -2.908 -7.964 -0.418 1.00 97.19 91 ASP A C 1
ATOM 702 O O . ASP A 1 91 ? -1.760 -7.855 -0.849 1.00 97.19 91 ASP A O 1
ATOM 706 N N . ALA A 1 92 ? -3.567 -6.903 0.063 1.00 97.94 92 ALA A N 1
ATOM 707 C CA . ALA A 1 92 ? -2.995 -5.554 0.075 1.00 97.94 92 ALA A CA 1
ATOM 708 C C . ALA A 1 92 ? -1.650 -5.482 0.829 1.00 97.94 92 ALA A C 1
ATOM 710 O O . ALA A 1 92 ? -0.723 -4.793 0.407 1.00 97.94 92 ALA A O 1
ATOM 711 N N . ARG A 1 93 ? -1.487 -6.231 1.930 1.00 97.44 93 ARG A N 1
ATOM 712 C CA . ARG A 1 93 ? -0.208 -6.351 2.655 1.00 97.44 93 ARG A CA 1
ATOM 713 C C . ARG A 1 93 ? 0.871 -7.041 1.818 1.00 97.44 93 ARG A C 1
ATOM 715 O O . ARG A 1 93 ? 2.030 -6.634 1.902 1.00 97.44 93 ARG A O 1
ATOM 722 N N . LYS A 1 94 ? 0.535 -8.088 1.057 1.00 97.56 94 LYS A N 1
ATOM 723 C CA . LYS A 1 94 ? 1.493 -8.746 0.151 1.00 97.56 94 LYS A CA 1
ATOM 724 C C . LYS A 1 94 ? 1.926 -7.782 -0.950 1.00 97.56 94 LYS A C 1
ATOM 726 O O . LYS A 1 94 ? 3.124 -7.588 -1.111 1.00 97.56 94 LYS A O 1
ATOM 731 N N . ALA A 1 95 ? 0.974 -7.110 -1.596 1.00 97.94 95 ALA A N 1
ATOM 732 C CA . ALA A 1 95 ? 1.251 -6.096 -2.608 1.00 97.94 95 ALA A CA 1
ATOM 733 C C . ALA A 1 95 ? 2.116 -4.952 -2.053 1.00 97.94 95 ALA A C 1
ATOM 735 O O . ALA A 1 95 ? 3.124 -4.584 -2.648 1.00 97.94 95 ALA A O 1
ATOM 736 N N . ARG A 1 96 ? 1.808 -4.453 -0.847 1.00 97.19 96 ARG A N 1
ATOM 737 C CA . ARG A 1 96 ? 2.638 -3.469 -0.130 1.00 97.19 96 ARG A C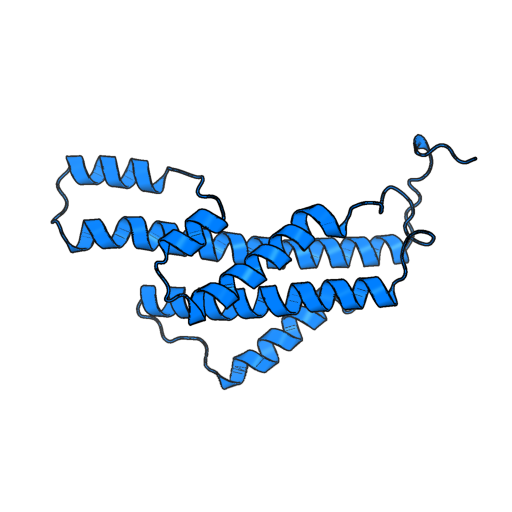A 1
ATOM 738 C C . ARG A 1 96 ? 4.082 -3.944 0.017 1.00 97.19 96 ARG A C 1
ATOM 740 O O . ARG A 1 96 ? 5.003 -3.148 -0.140 1.00 97.19 96 ARG A O 1
ATOM 747 N N . ASN A 1 97 ? 4.280 -5.202 0.410 1.00 96.38 97 ASN A N 1
ATOM 748 C CA . ASN A 1 97 ? 5.614 -5.761 0.601 1.00 96.38 97 ASN A CA 1
ATOM 749 C C . ASN A 1 97 ? 6.359 -5.881 -0.728 1.00 96.38 97 ASN A C 1
ATOM 751 O O . ASN A 1 97 ? 7.518 -5.486 -0.772 1.00 96.38 97 ASN A O 1
ATOM 755 N N . ALA A 1 98 ? 5.685 -6.342 -1.782 1.00 97.00 98 ALA A N 1
ATOM 756 C CA . ALA A 1 98 ? 6.266 -6.435 -3.114 1.00 97.00 98 ALA A CA 1
ATOM 757 C C . ALA A 1 98 ? 6.699 -5.056 -3.633 1.00 97.00 98 ALA A C 1
ATOM 759 O O . ALA A 1 98 ? 7.852 -4.866 -4.007 1.00 97.00 98 ALA A O 1
ATOM 760 N N . VAL A 1 99 ? 5.835 -4.042 -3.524 1.00 97.00 99 VAL A N 1
ATOM 761 C CA . VAL A 1 99 ? 6.175 -2.657 -3.897 1.00 97.00 99 VAL A CA 1
ATOM 762 C C . VAL A 1 99 ? 7.364 -2.118 -3.094 1.00 97.00 99 VAL A C 1
ATOM 764 O O . VAL A 1 99 ? 8.211 -1.417 -3.639 1.00 97.00 99 VAL A O 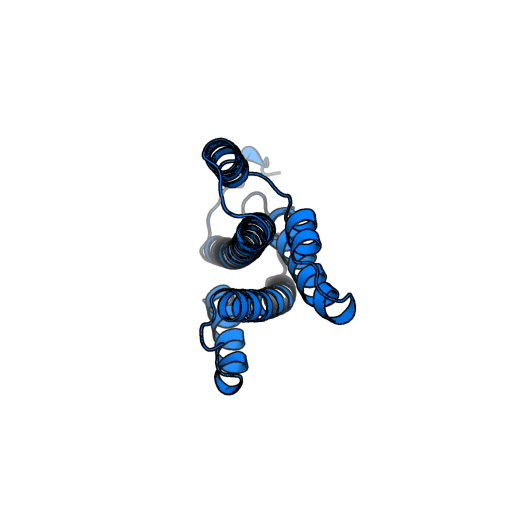1
ATOM 767 N N . ALA A 1 100 ? 7.439 -2.424 -1.796 1.00 94.38 100 ALA A N 1
ATOM 768 C CA . ALA A 1 100 ? 8.479 -1.892 -0.917 1.00 94.38 100 ALA A CA 1
ATOM 769 C C . ALA A 1 100 ? 9.829 -2.622 -1.012 1.00 94.38 100 ALA A C 1
ATOM 771 O O . ALA A 1 100 ? 10.849 -2.041 -0.635 1.00 94.38 100 ALA A O 1
ATOM 772 N N . HIS A 1 101 ? 9.843 -3.887 -1.433 1.00 90.69 101 HIS A N 1
ATOM 773 C CA . HIS A 1 101 ? 11.030 -4.741 -1.345 1.00 90.69 101 HIS A CA 1
ATOM 774 C C . HIS A 1 101 ? 11.435 -5.383 -2.663 1.00 90.69 101 HIS A C 1
ATOM 776 O O . HIS A 1 101 ? 12.632 -5.534 -2.884 1.00 90.69 101 HIS A O 1
ATOM 782 N N . ASP A 1 102 ? 10.477 -5.721 -3.520 1.00 93.31 102 ASP A N 1
ATOM 783 C CA . ASP A 1 102 ? 10.711 -6.588 -4.674 1.00 93.31 102 ASP A CA 1
ATOM 784 C C . ASP A 1 102 ? 10.757 -5.775 -5.976 1.00 93.31 102 ASP A C 1
ATOM 786 O O . ASP A 1 102 ? 11.583 -6.044 -6.842 1.00 93.31 102 ASP A O 1
ATOM 790 N N . LEU A 1 103 ? 9.952 -4.711 -6.079 1.00 91.69 103 LEU A N 1
ATOM 791 C CA . LEU A 1 103 ? 9.748 -3.948 -7.319 1.00 91.69 103 LEU A CA 1
ATOM 792 C C . LEU A 1 103 ? 11.018 -3.275 -7.874 1.00 91.69 103 LEU A C 1
ATOM 794 O O . LEU A 1 103 ? 11.107 -3.010 -9.068 1.00 91.69 103 LEU A O 1
ATOM 798 N N . ALA A 1 104 ? 11.992 -2.972 -7.013 1.00 89.50 104 ALA A N 1
ATOM 799 C CA . ALA A 1 104 ? 13.246 -2.321 -7.400 1.00 89.50 104 ALA A CA 1
ATOM 800 C C . ALA A 1 104 ? 14.443 -3.287 -7.497 1.00 89.50 104 ALA A C 1
ATOM 802 O O . ALA A 1 104 ? 15.559 -2.852 -7.787 1.00 89.50 104 ALA A O 1
ATOM 803 N N . VAL A 1 105 ? 14.247 -4.580 -7.224 1.00 89.75 105 VAL A N 1
ATOM 804 C CA . VAL A 1 105 ? 15.329 -5.576 -7.245 1.00 89.75 105 VAL A CA 1
ATOM 805 C C . VAL A 1 105 ? 15.809 -5.787 -8.679 1.00 89.75 105 VAL A C 1
ATOM 807 O O . VAL A 1 105 ? 15.002 -6.007 -9.575 1.00 89.75 105 VAL A O 1
ATOM 810 N N . GLY A 1 106 ? 17.126 -5.748 -8.909 1.00 86.12 106 GLY A N 1
ATOM 811 C CA . GLY A 1 106 ? 17.697 -5.939 -10.247 1.00 86.12 106 GLY A CA 1
ATOM 812 C C . GLY A 1 106 ? 17.636 -4.700 -11.147 1.00 86.12 106 GLY A C 1
ATOM 813 O O . GLY A 1 106 ? 18.083 -4.755 -12.293 1.00 86.12 106 GLY A O 1
ATOM 814 N N . LEU A 1 107 ? 17.098 -3.581 -10.648 1.00 87.56 107 LEU A N 1
ATOM 815 C CA . LEU A 1 107 ? 17.052 -2.296 -11.352 1.00 87.56 107 LEU A CA 1
ATOM 816 C C . LEU A 1 107 ? 18.236 -1.398 -10.971 1.00 87.56 107 LEU A C 1
ATOM 818 O O . LEU A 1 107 ? 18.103 -0.177 -10.880 1.00 87.56 107 LEU A O 1
ATOM 822 N N . GLU A 1 108 ? 19.404 -1.982 -10.700 1.00 84.94 108 GLU A N 1
ATOM 823 C CA . GLU A 1 108 ? 20.571 -1.198 -10.320 1.00 84.94 108 GLU A CA 1
ATOM 824 C C . GLU A 1 108 ? 21.224 -0.572 -11.562 1.00 84.94 108 GLU A C 1
ATOM 826 O O . GLU A 1 108 ? 21.691 -1.289 -12.442 1.00 84.94 108 GLU A O 1
ATOM 831 N N . GLY A 1 109 ? 21.281 0.759 -11.642 1.00 82.69 109 GLY A N 1
ATOM 832 C CA . GLY A 1 109 ? 21.892 1.486 -12.764 1.00 82.69 109 GLY A CA 1
ATOM 833 C C . GLY A 1 109 ? 20.913 1.833 -13.887 1.00 82.69 109 GLY A C 1
ATOM 834 O O . GLY A 1 109 ? 19.734 2.055 -13.620 1.00 82.69 109 GLY A O 1
ATOM 835 N N . CYS A 1 110 ? 21.371 1.889 -15.144 1.00 85.50 110 CYS A N 1
ATOM 836 C CA . CYS A 1 110 ? 20.484 2.181 -16.275 1.00 85.50 110 CYS A CA 1
ATOM 837 C C . CYS A 1 110 ? 19.497 1.021 -16.506 1.00 85.50 110 CYS A C 1
ATOM 839 O O . CYS A 1 110 ? 19.912 -0.132 -16.678 1.00 85.50 110 CYS A O 1
ATOM 841 N N . VAL A 1 111 ? 18.191 1.315 -16.490 1.00 88.75 111 VAL A N 1
ATOM 842 C CA . VAL A 1 111 ? 17.113 0.303 -16.545 1.00 88.75 111 VAL A CA 1
ATOM 843 C C . VAL A 1 111 ? 16.640 -0.027 -17.960 1.00 88.75 111 VAL A C 1
ATOM 845 O O . VAL A 1 111 ? 15.989 -1.052 -18.148 1.00 88.75 111 VAL A O 1
ATOM 848 N N . ASP A 1 112 ? 17.025 0.764 -18.965 1.00 86.31 112 ASP A N 1
ATOM 849 C CA . ASP A 1 112 ? 16.534 0.649 -20.352 1.00 86.31 112 ASP A CA 1
ATOM 850 C C . ASP A 1 112 ? 16.814 -0.715 -21.000 1.00 86.31 112 ASP A C 1
ATOM 852 O O . ASP A 1 112 ? 16.151 -1.116 -21.951 1.00 86.31 112 ASP A O 1
ATOM 856 N N . THR A 1 113 ? 17.801 -1.448 -20.484 1.00 82.69 113 THR A N 1
ATOM 857 C CA . THR A 1 113 ? 18.159 -2.794 -20.963 1.00 82.69 113 THR A CA 1
ATOM 858 C C . THR A 1 113 ? 17.748 -3.914 -20.007 1.00 82.69 113 THR A C 1
ATOM 860 O O . THR A 1 113 ? 17.978 -5.086 -20.305 1.00 82.69 113 THR A O 1
ATOM 863 N N . LYS A 1 114 ? 17.166 -3.570 -18.853 1.00 84.06 114 LYS A N 1
ATOM 864 C CA . LYS A 1 114 ? 16.902 -4.485 -17.730 1.00 84.06 114 LYS A CA 1
ATOM 865 C C . LYS A 1 114 ? 15.420 -4.773 -17.528 1.00 84.06 114 LYS A C 1
ATOM 867 O O . LYS A 1 114 ? 15.092 -5.737 -16.841 1.00 84.06 114 LYS A O 1
ATOM 872 N N . ILE A 1 115 ? 14.541 -3.964 -18.116 1.00 88.31 115 ILE A N 1
ATOM 873 C CA . ILE A 1 115 ? 13.106 -4.036 -17.871 1.00 88.31 115 ILE A CA 1
ATOM 874 C C . ILE A 1 115 ? 12.324 -4.273 -19.162 1.00 88.31 115 ILE A C 1
ATOM 876 O O . ILE A 1 115 ? 12.561 -3.633 -20.184 1.00 88.31 115 ILE A O 1
ATOM 880 N N . ASP A 1 116 ? 11.370 -5.198 -19.109 1.00 90.62 116 ASP A N 1
ATOM 881 C CA . ASP A 1 116 ? 10.243 -5.200 -20.038 1.00 90.62 116 ASP A CA 1
ATOM 882 C C . ASP A 1 116 ? 9.203 -4.229 -19.482 1.00 90.62 116 ASP A C 1
ATOM 884 O O . ASP A 1 116 ? 8.510 -4.545 -18.514 1.00 90.62 116 ASP A O 1
ATOM 888 N N . GLU A 1 117 ? 9.113 -3.036 -20.073 1.00 90.19 117 GLU A N 1
ATOM 889 C CA . GLU A 1 117 ? 8.192 -1.991 -19.617 1.00 90.19 117 GLU A CA 1
ATOM 890 C C . GLU A 1 117 ? 6.746 -2.490 -19.549 1.00 90.19 117 GLU A C 1
ATOM 892 O O . GLU A 1 117 ? 6.025 -2.178 -18.606 1.00 90.19 117 GLU A O 1
ATOM 897 N N . SER A 1 118 ? 6.309 -3.298 -20.517 1.00 91.44 118 SER A N 1
ATOM 898 C CA . SER A 1 118 ? 4.921 -3.762 -20.571 1.00 91.44 118 SER A CA 1
ATOM 899 C C . SER A 1 118 ? 4.597 -4.748 -19.445 1.00 91.44 118 SER A C 1
ATOM 901 O O . SER A 1 118 ? 3.565 -4.614 -18.775 1.00 91.44 118 SER A O 1
ATOM 903 N N . GLY A 1 119 ? 5.506 -5.693 -19.191 1.00 93.00 119 GLY A N 1
ATOM 904 C CA . GLY A 1 119 ? 5.424 -6.620 -18.069 1.00 93.00 119 GLY A CA 1
ATOM 905 C C . GLY A 1 119 ? 5.478 -5.890 -16.731 1.00 93.00 119 GLY A C 1
ATOM 906 O O . GLY A 1 119 ? 4.626 -6.118 -15.875 1.00 93.00 119 GLY A O 1
ATOM 907 N N . PHE A 1 120 ? 6.400 -4.937 -16.588 1.00 93.81 120 PHE A N 1
ATOM 908 C CA . PHE A 1 120 ? 6.543 -4.135 -15.377 1.00 93.81 120 PHE A CA 1
ATOM 909 C C . PHE A 1 120 ? 5.291 -3.310 -15.061 1.00 93.81 120 PHE A C 1
ATOM 911 O O . PHE A 1 120 ? 4.800 -3.327 -13.935 1.00 93.81 120 PHE A O 1
ATOM 918 N N . LEU A 1 121 ? 4.725 -2.611 -16.049 1.00 94.31 121 LEU A N 1
ATOM 919 C CA . LEU A 1 121 ? 3.498 -1.835 -15.848 1.00 94.31 121 LEU A CA 1
ATOM 920 C C . LEU A 1 121 ? 2.306 -2.722 -15.474 1.00 94.31 121 LEU A C 1
ATOM 922 O O . LEU A 1 121 ? 1.456 -2.312 -14.677 1.00 94.31 121 LEU A O 1
ATOM 926 N N . THR A 1 122 ? 2.246 -3.935 -16.025 1.00 94.75 122 THR 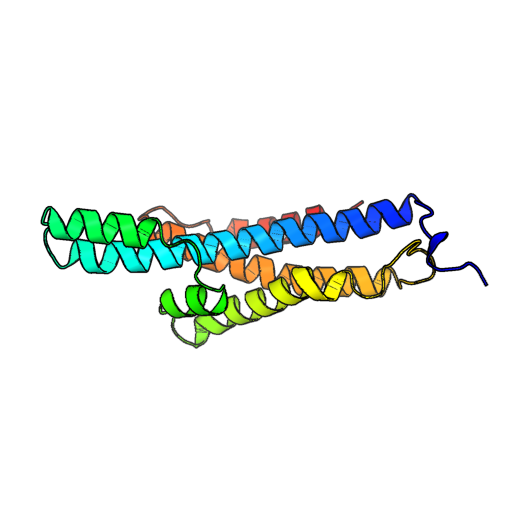A N 1
ATOM 927 C CA . THR A 1 122 ? 1.223 -4.925 -15.667 1.00 94.75 122 THR A CA 1
ATOM 928 C C . THR A 1 122 ? 1.389 -5.362 -14.213 1.00 94.75 122 THR A C 1
ATOM 930 O O . THR A 1 122 ? 0.435 -5.279 -13.445 1.00 94.75 122 THR A O 1
ATOM 933 N N . GLU A 1 123 ? 2.607 -5.717 -13.804 1.00 95.12 123 GLU A N 1
ATOM 934 C CA . GLU A 1 123 ? 2.921 -6.105 -12.426 1.00 95.12 123 GLU A CA 1
ATOM 935 C C . GLU A 1 123 ? 2.595 -4.982 -11.422 1.00 95.12 123 GLU A C 1
ATOM 937 O O . GLU A 1 123 ? 1.904 -5.202 -10.424 1.00 95.12 123 GLU A O 1
ATOM 942 N N . VAL A 1 124 ? 3.005 -3.740 -11.711 1.00 96.56 124 VAL A N 1
ATOM 943 C CA . VAL A 1 124 ? 2.656 -2.575 -10.881 1.00 96.56 124 VAL A CA 1
ATOM 944 C C . VAL A 1 124 ? 1.138 -2.406 -10.783 1.00 96.56 124 VAL A C 1
ATOM 946 O O . VAL A 1 124 ? 0.623 -2.136 -9.697 1.00 96.56 124 VAL A O 1
ATOM 949 N N . SER A 1 125 ? 0.407 -2.578 -11.889 1.00 95.88 125 SER A N 1
ATOM 950 C CA . SER A 1 125 ? -1.060 -2.476 -11.901 1.00 95.88 125 SER A CA 1
ATOM 951 C C . SER A 1 125 ? -1.717 -3.495 -10.973 1.00 95.88 125 SER A C 1
ATOM 953 O O . SER A 1 125 ? -2.656 -3.145 -10.257 1.00 95.88 125 SER A O 1
ATOM 955 N N . GLU A 1 126 ? -1.227 -4.735 -10.965 1.00 95.81 126 GLU A N 1
ATOM 956 C CA . GLU A 1 126 ? -1.740 -5.805 -10.105 1.00 95.81 126 GLU A CA 1
ATOM 957 C C . GLU A 1 126 ? -1.524 -5.475 -8.624 1.00 95.81 126 GLU A C 1
ATOM 959 O O . GLU A 1 126 ? -2.469 -5.524 -7.832 1.00 95.81 126 GLU A O 1
ATOM 964 N N . TYR A 1 127 ? -0.326 -5.014 -8.247 1.00 97.81 127 TYR A N 1
ATOM 965 C CA . TYR A 1 127 ? -0.072 -4.578 -6.870 1.00 97.81 127 TYR A CA 1
ATOM 966 C C . TYR A 1 127 ? -0.937 -3.381 -6.462 1.00 97.81 127 TYR A C 1
ATOM 968 O O . TYR A 1 127 ? -1.446 -3.329 -5.338 1.00 97.81 127 TYR A O 1
ATOM 976 N N . LEU A 1 128 ? -1.131 -2.411 -7.359 1.00 97.31 128 LEU A N 1
ATOM 977 C CA . LEU A 1 128 ? -1.997 -1.263 -7.097 1.00 97.31 128 LEU A CA 1
ATOM 978 C C . LEU A 1 128 ? -3.455 -1.673 -6.932 1.00 97.31 128 LEU A C 1
ATOM 980 O O . LEU A 1 128 ? -4.148 -1.101 -6.092 1.00 97.31 128 LEU A O 1
ATOM 984 N N . PHE A 1 129 ? -3.925 -2.657 -7.693 1.00 95.81 129 PHE A N 1
ATOM 985 C CA . PHE A 1 129 ? -5.282 -3.163 -7.557 1.00 95.81 129 PHE A CA 1
ATOM 986 C C . PHE A 1 129 ? -5.530 -3.654 -6.127 1.00 95.81 129 PHE A C 1
ATOM 988 O O . PHE A 1 129 ? -6.457 -3.166 -5.471 1.00 95.81 129 PHE A O 1
ATOM 995 N N . ASP A 1 130 ? -4.673 -4.533 -5.612 1.00 97.50 130 ASP A N 1
ATOM 996 C CA . ASP A 1 130 ? -4.795 -5.066 -4.252 1.00 97.50 130 ASP A CA 1
ATOM 997 C C . ASP A 1 130 ? -4.653 -3.970 -3.191 1.00 97.50 130 ASP A C 1
ATOM 999 O O . ASP A 1 130 ? -5.468 -3.881 -2.266 1.00 97.50 130 ASP A O 1
ATOM 1003 N N . LEU A 1 131 ? -3.664 -3.081 -3.350 1.00 97.62 131 LEU A N 1
ATOM 1004 C CA . LEU A 1 131 ? -3.453 -1.953 -2.443 1.00 97.62 131 LEU A CA 1
ATOM 1005 C C . LEU A 1 131 ? -4.693 -1.071 -2.344 1.00 97.62 131 LEU A C 1
ATOM 1007 O O . LEU A 1 131 ? -5.152 -0.793 -1.239 1.00 97.62 131 LEU A O 1
ATOM 1011 N N . VAL A 1 132 ? -5.277 -0.667 -3.472 1.00 95.75 132 VAL A N 1
ATOM 1012 C CA . VAL A 1 132 ? -6.430 0.236 -3.460 1.00 95.75 132 VAL A CA 1
ATOM 1013 C C . VAL A 1 132 ? -7.675 -0.446 -2.889 1.00 95.75 132 VAL A C 1
ATOM 1015 O O . VAL A 1 132 ? -8.466 0.205 -2.204 1.00 95.75 132 VAL A O 1
ATOM 1018 N N . HIS A 1 133 ? -7.861 -1.752 -3.101 1.00 95.06 133 HIS A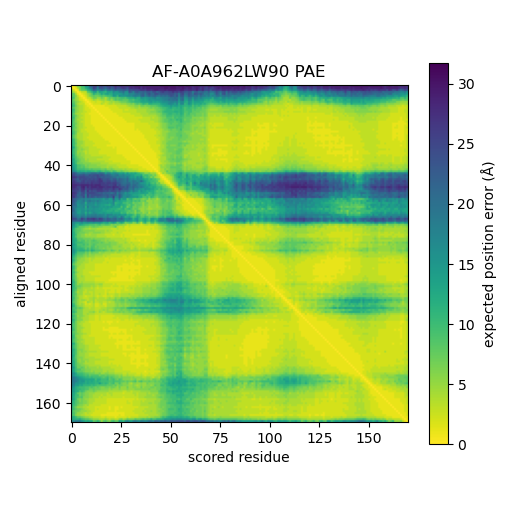 N 1
ATOM 1019 C CA . HIS A 1 133 ? -8.931 -2.490 -2.417 1.00 95.06 133 HIS A CA 1
ATOM 1020 C C . HIS A 1 133 ? -8.739 -2.467 -0.898 1.00 95.06 133 HIS A C 1
ATOM 1022 O O . HIS A 1 133 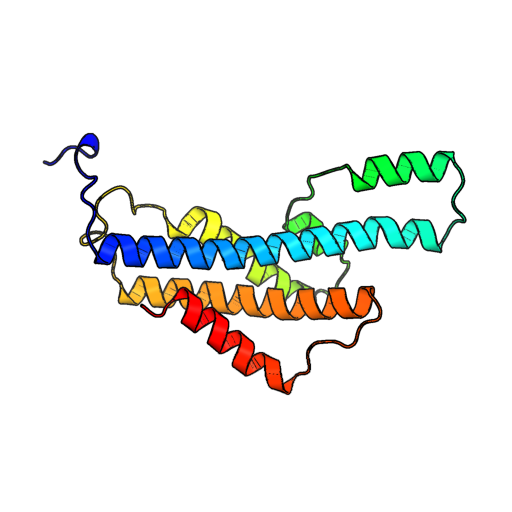? -9.693 -2.188 -0.166 1.00 95.06 133 HIS A O 1
ATOM 1028 N N . GLY A 1 134 ? -7.507 -2.685 -0.435 1.00 96.25 134 GLY A N 1
ATOM 1029 C CA . GLY A 1 134 ? -7.149 -2.546 0.972 1.00 96.25 134 GLY A CA 1
ATOM 1030 C C . GLY A 1 134 ? -7.379 -1.132 1.509 1.00 96.25 134 GLY A C 1
ATOM 1031 O O . GLY A 1 134 ? -7.930 -0.977 2.597 1.00 96.25 134 GLY A O 1
ATOM 1032 N N . GLU A 1 135 ? -7.014 -0.099 0.748 1.00 95.06 135 GLU A N 1
ATOM 1033 C CA . GLU A 1 135 ? -7.188 1.305 1.133 1.00 95.06 135 GLU A CA 1
ATOM 1034 C C . GLU A 1 135 ? -8.649 1.727 1.248 1.00 95.06 135 GLU A C 1
ATOM 1036 O O . GLU A 1 135 ? -9.023 2.406 2.202 1.00 95.06 135 GLU A O 1
ATOM 1041 N N . VAL A 1 136 ? -9.491 1.310 0.305 1.00 95.00 136 VAL A N 1
ATOM 1042 C CA . VAL A 1 136 ? -10.931 1.579 0.370 1.00 95.00 136 VAL A CA 1
ATOM 1043 C C . VAL A 1 136 ? -11.529 0.911 1.604 1.00 95.00 136 VAL A C 1
ATOM 1045 O O . VAL A 1 136 ? -12.254 1.558 2.358 1.00 95.00 136 VAL A O 1
ATOM 1048 N N . LEU A 1 137 ? -11.190 -0.358 1.849 1.00 95.25 137 LEU A N 1
ATOM 1049 C CA . LEU A 1 137 ? -11.679 -1.088 3.014 1.00 95.25 137 LEU A CA 1
ATOM 1050 C C . LEU A 1 137 ? -11.232 -0.429 4.325 1.00 95.25 137 LEU A C 1
ATOM 1052 O O . LEU A 1 137 ? -12.071 -0.143 5.175 1.00 95.25 137 LEU A O 1
ATOM 1056 N N . ILE A 1 138 ? -9.934 -0.155 4.496 1.00 95.56 138 ILE A N 1
ATOM 1057 C CA . ILE A 1 138 ? -9.432 0.459 5.734 1.00 95.56 138 ILE A CA 1
ATOM 1058 C C . ILE A 1 138 ? -9.979 1.876 5.922 1.00 95.56 138 ILE A C 1
ATOM 1060 O O . ILE A 1 138 ? -10.265 2.269 7.048 1.00 95.56 138 ILE A O 1
ATOM 1064 N N . SER A 1 139 ? -10.197 2.620 4.835 1.00 94.31 139 SER A N 1
ATOM 1065 C CA . SER A 1 139 ? -10.840 3.929 4.890 1.00 94.31 139 SER A CA 1
ATOM 1066 C C . SER A 1 139 ? -12.271 3.817 5.414 1.00 94.31 139 SER A C 1
ATOM 1068 O O . SER A 1 139 ? -12.610 4.526 6.356 1.00 94.31 139 SER A O 1
ATOM 1070 N N . ILE A 1 140 ? -13.085 2.894 4.890 1.00 93.12 140 ILE A N 1
ATOM 1071 C CA . ILE A 1 140 ? -14.450 2.647 5.388 1.00 93.12 140 ILE A CA 1
ATOM 1072 C C . ILE A 1 140 ? -14.427 2.295 6.880 1.00 93.12 140 ILE A C 1
ATOM 1074 O O . ILE A 1 140 ? -15.200 2.854 7.651 1.00 93.12 140 ILE A O 1
ATOM 1078 N N . LEU A 1 141 ? -13.506 1.423 7.300 1.00 92.81 141 LEU A N 1
ATOM 1079 C CA . LEU A 1 141 ? -13.366 1.038 8.706 1.00 92.81 141 LEU A CA 1
ATOM 1080 C C . LEU A 1 141 ? -12.976 2.219 9.607 1.00 92.81 141 LEU A C 1
ATOM 1082 O O . LEU A 1 141 ? -13.454 2.303 10.734 1.00 92.81 141 LEU A O 1
ATOM 1086 N N . ILE A 1 142 ? -12.130 3.135 9.126 1.00 92.75 142 ILE A N 1
ATOM 1087 C CA . ILE A 1 142 ? -11.774 4.361 9.853 1.00 92.75 142 ILE A CA 1
ATOM 1088 C C . ILE A 1 142 ? -12.986 5.290 9.989 1.00 92.75 142 ILE A C 1
ATOM 1090 O O . ILE A 1 142 ? -13.223 5.792 11.086 1.00 92.75 142 ILE A O 1
ATOM 1094 N N . HIS A 1 143 ? -13.767 5.492 8.921 1.00 91.31 143 HIS A N 1
ATOM 1095 C CA . HIS A 1 143 ? -14.978 6.323 8.978 1.00 91.31 143 HIS A CA 1
ATOM 1096 C C . HIS A 1 143 ? -15.988 5.739 9.973 1.00 91.31 143 HIS A C 1
ATOM 1098 O O . HIS A 1 143 ? -16.441 6.446 10.871 1.00 91.31 143 HIS A O 1
ATOM 1104 N N . GLU A 1 144 ? -16.240 4.428 9.900 1.00 89.69 144 GLU A N 1
ATOM 1105 C CA . GLU A 1 144 ? -17.106 3.718 10.849 1.00 89.69 144 GLU A CA 1
ATOM 1106 C C . GLU A 1 144 ? -16.603 3.876 12.292 1.00 89.69 144 GLU A C 1
ATOM 1108 O O . GLU A 1 144 ? -17.362 4.198 13.206 1.00 89.69 144 GLU A O 1
ATOM 1113 N N . PHE A 1 145 ? -15.295 3.719 12.512 1.00 88.69 145 PHE A N 1
ATOM 1114 C CA . PHE A 1 145 ? -14.689 3.877 13.831 1.00 88.69 145 PHE A CA 1
ATOM 1115 C C . PHE A 1 145 ? -14.831 5.305 14.391 1.00 88.69 145 PHE A C 1
ATOM 1117 O O . PHE A 1 145 ? -14.979 5.481 15.611 1.00 88.69 145 PHE A O 1
ATOM 1124 N N . ASN A 1 146 ? -14.783 6.312 13.516 1.00 88.56 146 ASN A N 1
ATOM 1125 C CA . ASN A 1 146 ? -14.947 7.726 13.851 1.00 88.56 146 ASN A CA 1
ATOM 1126 C C . ASN A 1 146 ? -16.420 8.150 13.987 1.00 88.56 146 ASN A C 1
ATOM 1128 O O . ASN A 1 146 ? -16.685 9.195 14.579 1.00 88.56 146 ASN A O 1
ATOM 1132 N N . GLY A 1 147 ? -17.370 7.348 13.498 1.00 87.88 147 GLY A N 1
ATOM 1133 C CA . GLY A 1 147 ? -18.779 7.736 13.394 1.00 87.88 147 GLY A CA 1
ATOM 1134 C C . GLY A 1 147 ? -19.039 8.746 12.270 1.00 87.88 147 GLY A C 1
ATOM 1135 O O . GLY A 1 147 ? -19.935 9.579 12.391 1.00 87.88 147 GLY A O 1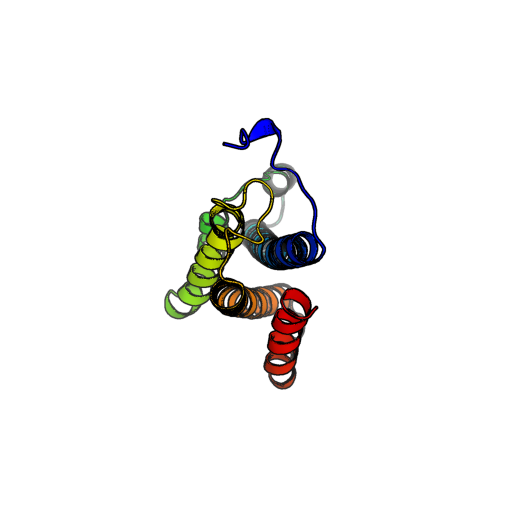
ATOM 1136 N N . GLU A 1 148 ? -18.227 8.705 11.214 1.00 90.31 148 GLU A N 1
ATOM 1137 C CA . GLU A 1 148 ? -18.347 9.529 10.011 1.00 90.31 148 GLU A CA 1
ATOM 1138 C C . GLU A 1 148 ? -19.043 8.745 8.892 1.00 90.31 148 GLU A C 1
ATOM 1140 O O . GLU A 1 148 ? -18.937 7.519 8.817 1.00 90.31 148 GLU A O 1
ATOM 1145 N N . ASP A 1 149 ? -19.723 9.451 7.985 1.00 87.88 149 ASP A N 1
ATOM 1146 C CA . ASP A 1 149 ? -20.315 8.813 6.809 1.00 87.88 149 ASP A CA 1
ATOM 1147 C C . ASP A 1 149 ? -19.209 8.221 5.915 1.00 87.88 149 ASP A C 1
ATOM 1149 O O . ASP A 1 149 ? -18.270 8.937 5.547 1.00 87.88 149 ASP A O 1
ATOM 1153 N N . PRO A 1 150 ? -19.300 6.940 5.516 1.00 84.81 150 PRO A N 1
ATOM 1154 C CA . PRO A 1 150 ? -18.298 6.334 4.656 1.00 84.81 150 PRO A CA 1
ATOM 1155 C C . PRO A 1 150 ? -18.342 6.921 3.241 1.00 84.81 150 PRO A C 1
ATOM 1157 O O . PRO A 1 150 ? -19.335 7.499 2.787 1.00 84.81 150 PRO A O 1
ATOM 1160 N N . ILE A 1 151 ? -17.256 6.699 2.496 1.00 83.00 151 ILE A N 1
ATOM 1161 C CA . ILE A 1 151 ? -17.188 7.021 1.068 1.00 83.00 151 ILE A CA 1
ATOM 1162 C C . ILE A 1 151 ? -18.357 6.347 0.345 1.00 83.00 151 ILE A C 1
ATOM 1164 O O . ILE A 1 151 ? -18.573 5.139 0.470 1.00 83.00 151 ILE A O 1
ATOM 1168 N N . ARG A 1 152 ? -19.094 7.128 -0.450 1.00 87.06 152 ARG A N 1
ATOM 1169 C CA . ARG A 1 152 ? -20.248 6.597 -1.171 1.00 87.06 152 ARG A CA 1
ATOM 1170 C C . ARG A 1 152 ? -19.815 5.568 -2.229 1.00 87.06 152 ARG A C 1
ATOM 1172 O O . ARG A 1 152 ? -18.864 5.848 -2.971 1.00 87.06 152 ARG A O 1
ATOM 1179 N N . PRO A 1 153 ? -20.492 4.407 -2.339 1.00 88.25 153 PRO A N 1
ATOM 1180 C CA . PRO A 1 153 ? -20.077 3.322 -3.229 1.00 88.25 153 PRO A CA 1
ATOM 1181 C C . PRO A 1 153 ? -19.906 3.727 -4.696 1.00 88.25 153 PRO A C 1
ATOM 1183 O O . PRO A 1 153 ? -19.020 3.209 -5.373 1.00 88.25 153 PRO A O 1
ATOM 1186 N N . GLU A 1 154 ? -20.702 4.680 -5.183 1.00 91.31 154 GLU A N 1
ATOM 1187 C CA . GLU A 1 154 ? -20.639 5.184 -6.556 1.00 91.31 154 GLU A CA 1
ATOM 1188 C C . GLU A 1 154 ? -19.304 5.857 -6.912 1.00 91.31 154 GLU A C 1
ATOM 1190 O O . GLU A 1 154 ? -18.928 5.890 -8.083 1.00 91.31 154 GLU A O 1
ATOM 1195 N N . PHE A 1 155 ? -18.555 6.358 -5.923 1.00 90.12 155 PHE A N 1
ATOM 1196 C CA . PHE A 1 155 ? -17.258 7.003 -6.149 1.00 90.12 155 PHE A CA 1
ATOM 1197 C C . PHE A 1 155 ? -16.077 6.029 -6.106 1.00 90.12 155 PHE A C 1
ATOM 1199 O O . PHE A 1 155 ? -14.988 6.373 -6.569 1.00 90.12 155 PHE A O 1
ATOM 1206 N N . ILE A 1 156 ? -16.272 4.812 -5.586 1.00 91.12 156 ILE A N 1
ATOM 1207 C CA . ILE A 1 156 ? -15.197 3.827 -5.408 1.00 91.12 156 ILE A CA 1
ATOM 1208 C C . ILE A 1 156 ? -14.551 3.417 -6.745 1.00 91.12 156 ILE A C 1
ATOM 1210 O O . ILE A 1 156 ? -13.320 3.398 -6.803 1.00 91.12 156 ILE A O 1
ATOM 1214 N N . PRO A 1 157 ? -15.302 3.117 -7.828 1.00 92.38 157 PRO A N 1
ATOM 1215 C CA . PRO A 1 157 ? -14.689 2.764 -9.111 1.00 92.38 157 PRO A CA 1
ATOM 1216 C C . PRO A 1 157 ? -13.823 3.897 -9.675 1.00 92.38 157 PRO A C 1
ATOM 1218 O O . PRO A 1 157 ? -12.659 3.686 -9.995 1.00 92.38 157 PRO A O 1
ATOM 1221 N N . ALA A 1 158 ? -14.349 5.127 -9.689 1.00 92.44 158 ALA A N 1
ATOM 1222 C CA . ALA A 1 158 ? -13.621 6.290 -10.195 1.00 92.44 158 ALA A CA 1
ATOM 1223 C C . ALA A 1 158 ? -12.362 6.601 -9.367 1.00 92.44 158 ALA A C 1
ATOM 1225 O O . ALA A 1 158 ? -11.340 7.017 -9.910 1.00 92.44 158 ALA A O 1
ATOM 1226 N N . TYR A 1 159 ? -12.421 6.387 -8.050 1.00 92.00 159 TYR A N 1
ATOM 1227 C CA . TYR A 1 159 ? -11.259 6.512 -7.175 1.00 92.00 159 TYR A CA 1
ATOM 1228 C C . TYR A 1 159 ? -10.168 5.490 -7.517 1.00 92.00 159 TYR A C 1
ATOM 1230 O O . TYR A 1 159 ? -9.002 5.871 -7.631 1.00 92.00 159 TYR A O 1
ATOM 1238 N N . LYS A 1 160 ? -10.542 4.219 -7.726 1.00 90.94 160 LYS A N 1
ATOM 1239 C CA . LYS A 1 160 ? -9.611 3.149 -8.116 1.00 90.94 160 LYS A CA 1
ATOM 1240 C C . LYS A 1 160 ? -8.883 3.484 -9.408 1.00 90.94 160 LYS A C 1
ATOM 1242 O O . LYS A 1 160 ? -7.653 3.505 -9.423 1.00 90.94 160 LYS A O 1
ATOM 1247 N N . ASP A 1 161 ? -9.640 3.850 -10.437 1.00 91.75 161 ASP A N 1
ATOM 1248 C CA . ASP A 1 161 ? -9.082 4.223 -11.736 1.00 91.75 161 ASP A CA 1
ATOM 1249 C C . ASP A 1 161 ? -8.138 5.419 -11.611 1.00 91.75 161 ASP A C 1
ATOM 1251 O O . ASP A 1 161 ? -7.053 5.426 -12.188 1.00 91.75 161 ASP A O 1
ATOM 1255 N N . LYS A 1 162 ? -8.513 6.421 -10.807 1.00 94.44 162 LYS A N 1
ATOM 1256 C CA . LYS A 1 162 ? -7.687 7.610 -10.592 1.00 94.44 162 LYS A CA 1
ATOM 1257 C C . LYS A 1 162 ? -6.340 7.279 -9.951 1.00 94.44 162 LYS A C 1
ATOM 1259 O O . LYS A 1 162 ? -5.348 7.890 -10.336 1.00 94.44 162 LYS A O 1
ATOM 1264 N N . ILE A 1 163 ? -6.286 6.356 -8.987 1.00 94.50 163 ILE A N 1
ATOM 1265 C CA . ILE A 1 163 ? -5.017 5.958 -8.358 1.00 94.50 163 ILE A CA 1
ATOM 1266 C C . ILE A 1 163 ? -4.134 5.212 -9.353 1.00 94.50 163 ILE A C 1
ATOM 1268 O O . ILE A 1 163 ? -2.969 5.572 -9.496 1.00 94.50 163 ILE A O 1
ATOM 1272 N N . VAL A 1 164 ? -4.683 4.224 -10.066 1.00 93.12 164 VAL A N 1
ATOM 1273 C CA . VAL A 1 164 ? -3.915 3.447 -11.050 1.00 93.12 164 VAL A CA 1
ATOM 1274 C C . VAL A 1 164 ? -3.337 4.371 -12.120 1.00 93.12 164 VAL A C 1
ATOM 1276 O O . VAL A 1 164 ? -2.135 4.346 -12.369 1.00 93.12 164 VAL A O 1
ATOM 1279 N N . ARG A 1 165 ? -4.163 5.265 -12.672 1.00 94.00 165 ARG A N 1
ATOM 1280 C CA . ARG A 1 165 ? -3.725 6.268 -13.650 1.00 94.00 165 ARG A CA 1
ATOM 1281 C C . ARG A 1 165 ? -2.666 7.204 -13.094 1.00 94.00 165 ARG A C 1
ATOM 1283 O O . ARG A 1 165 ? -1.638 7.390 -13.720 1.00 94.00 165 ARG A O 1
ATOM 1290 N N . TRP A 1 166 ? -2.872 7.743 -11.894 1.00 96.12 166 TRP A N 1
ATOM 1291 C CA . TRP A 1 166 ? -1.896 8.638 -11.271 1.00 96.12 166 TRP A CA 1
ATOM 1292 C C . TRP A 1 166 ? -0.527 7.975 -11.067 1.00 96.12 166 TRP A C 1
ATOM 1294 O O . TRP A 1 166 ? 0.495 8.654 -11.138 1.00 96.12 166 TRP A O 1
ATOM 1304 N N . VAL A 1 167 ? -0.485 6.664 -10.816 1.00 96.38 167 VAL A N 1
ATOM 1305 C CA . VAL A 1 167 ? 0.781 5.937 -10.681 1.00 96.38 167 VAL A CA 1
ATOM 1306 C C . VAL A 1 167 ? 1.392 5.606 -12.043 1.00 96.38 167 VAL A C 1
ATOM 1308 O O . VAL A 1 167 ? 2.592 5.809 -12.199 1.00 96.38 167 VAL A O 1
ATOM 1311 N N . ILE A 1 168 ? 0.601 5.134 -13.008 1.00 93.00 168 ILE A N 1
ATOM 1312 C CA . ILE A 1 168 ? 1.097 4.508 -14.248 1.00 93.00 168 ILE A CA 1
ATOM 1313 C C . ILE A 1 168 ? 1.190 5.468 -15.437 1.00 93.00 168 ILE A C 1
ATOM 1315 O O . ILE A 1 168 ? 2.058 5.289 -16.288 1.00 93.00 168 ILE A O 1
ATOM 1319 N N . GLU A 1 169 ? 0.307 6.460 -15.531 1.00 88.44 169 GLU A N 1
ATOM 1320 C CA . GLU A 1 169 ? 0.321 7.405 -16.648 1.00 88.44 169 GLU A CA 1
ATOM 1321 C C . GLU A 1 169 ? 1.569 8.300 -16.581 1.00 88.44 169 GLU A C 1
ATOM 1323 O O . GLU A 1 169 ? 2.026 8.689 -15.498 1.00 88.44 169 GLU A O 1
ATOM 1328 N N . LYS A 1 170 ? 2.124 8.568 -17.767 1.00 71.38 170 LYS A N 1
ATOM 1329 C CA . LYS A 1 170 ? 3.279 9.438 -18.003 1.00 71.38 170 LYS A CA 1
ATOM 1330 C C . LYS A 1 170 ? 2.830 10.896 -18.094 1.00 71.38 170 LYS A C 1
ATOM 1332 O O . LYS A 1 170 ? 1.807 11.147 -18.774 1.00 71.38 170 LYS A O 1
#

Radius of gyration: 20.02 Å; Cα contacts (8 Å, |Δi|>4): 141; chains: 1; bounding box: 53×24×58 Å

Foldseek 3Di:
DPDLVRQADDDPVLCLLVLLLVLLLVLLVLLLVLLQVLLLLLVLVVVCVVDPDDPVNVVVSVVSSPPPDDDSVRSLVSNPDDPVLSVLSVLLNVLSCCSVPPLCPQVRGPCPVPDPLVVSLVSSLSSLLSSLSSVLSSQQVVCVSVVHDHDDPVCSVVVSVVSSCVSRPD

pLDDT: mean 86.9, std 11.63, range [47.19, 98.0]

Mean predicted aligned error: 6.71 Å

Sequence (170 aa):
MTIFIEDFERTENSDEIFGIIGRALVIATRFDSMCKTLSQAVELKMPTLLRGISDSDFDSLVEKALKKSSTLDKSIKNIGLPDSVAVILHDARKARNAVAHDLAVGLEGCVDTKIDESGFLTEVSEYLFDLVHGEVLISILIHEFNGEDPIRPEFIPAYKDKIVRWVIEK

Secondary structure (DSSP, 8-state):
---TTT-----HHHHHHHHHHHHHHHHHHHHHHHHHHHHHHHHHHHHHHHSPPPHHHHHHHHHHHH-----HHHHHHHHT--HHHHHHHHHHHHHHHHHHHTTTTT--S--TTT--HHHHHHHHHHHHHHHHHHHHHHHHHHHHHHTPPPPPGGGHHHHHHHHHHHHH--

Nearest PDB structures (foldseek):
  6bpp-assembly1_B  TM=2.753E-01  e=7.607E+00  Escherichia coli CFT073